Protein AF-A0A7U9SE90-F1 (afdb_monomer)

Mean predi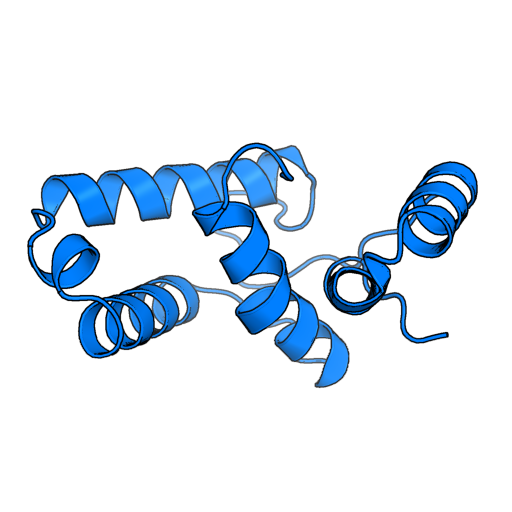cted aligned error: 3.19 Å

Foldseek 3Di:
DVVDPLLQVLLLPQLLVCLVVVNFFDDPVSLVVSLVVVLVVDVVSVPDDPVRSVVVSVVSLVVCCVQQLAVDSPGGGGDQADDDVVNVVVCVVVVVCSNQSSNSHDD

Solvent-accessible surface area (backbone atoms only — not comparable to full-atom values): 6049 Å² total; per-residue (Å²): 97,84,91,38,65,68,55,39,49,45,36,38,69,48,46,10,48,25,48,73,70,67,44,42,72,42,54,72,63,58,55,50,54,50,51,51,56,46,30,77,76,30,70,72,57,52,67,53,50,71,68,56,52,51,52,50,52,52,50,53,52,47,51,35,34,79,67,53,36,16,94,42,98,80,47,56,43,51,47,91,59,84,68,54,66,71,59,51,52,52,36,53,75,70,66,50,54,77,46,35,30,46,38,67,40,89,129

Secondary structure (DSSP, 8-state):
-TT-HHHHHHIIIIIHHHHHTT--B--HHHHHHHHHHHHHH-HHHHTS-HHHHHHHHHHHHHHHHHTTSSSSTT--BPPPP---HHHHHHHHHTT-GGGGGGGT---

Structure (mmCIF, N/CA/C/O backbone):
data_AF-A0A7U9SE90-F1
#
_entry.id   AF-A0A7U9SE90-F1
#
loop_
_atom_site.group_PDB
_atom_site.id
_atom_site.type_symbol
_atom_site.label_atom_id
_atom_site.label_alt_id
_atom_site.label_comp_id
_atom_site.label_asym_id
_atom_site.label_entity_id
_atom_site.label_seq_id
_atom_site.pdbx_PDB_ins_code
_atom_site.Cartn_x
_atom_site.Cartn_y
_atom_site.Cartn_z
_atom_site.occupancy
_atom_site.B_iso_or_equiv
_atom_site.auth_seq_id
_atom_site.auth_comp_id
_atom_site.auth_asym_id
_atom_site.auth_atom_id
_atom_site.pdbx_PDB_model_num
ATOM 1 N N . MET A 1 1 ? 3.763 -9.862 1.247 1.00 61.88 1 MET A N 1
ATOM 2 C CA . MET A 1 1 ? 2.548 -9.226 0.680 1.00 61.88 1 MET A CA 1
ATOM 3 C C . MET A 1 1 ? 1.384 -10.204 0.517 1.00 61.88 1 MET A C 1
ATOM 5 O O . MET A 1 1 ? 0.391 -10.001 1.193 1.00 61.88 1 MET A O 1
ATOM 9 N N . LYS A 1 2 ? 1.497 -11.299 -0.256 1.00 60.12 2 LYS A N 1
ATOM 10 C CA . LYS A 1 2 ? 0.381 -12.253 -0.482 1.00 60.12 2 LYS A CA 1
ATOM 11 C C . LYS A 1 2 ? -0.255 -12.888 0.767 1.00 60.12 2 LYS A C 1
ATOM 13 O O . LYS A 1 2 ? -1.437 -13.197 0.750 1.00 60.12 2 LYS A O 1
ATOM 18 N N . GLN A 1 3 ? 0.507 -13.080 1.846 1.00 69.19 3 GLN A N 1
ATOM 19 C CA . GLN A 1 3 ? -0.010 -13.688 3.083 1.00 69.19 3 GLN A CA 1
ATOM 20 C C . GLN A 1 3 ? -0.940 -12.762 3.884 1.00 69.19 3 GLN A C 1
ATOM 22 O O . GLN A 1 3 ? -1.690 -13.237 4.729 1.00 69.19 3 GLN A O 1
ATOM 27 N N . SER A 1 4 ? -0.916 -11.452 3.616 1.00 85.38 4 SER A N 1
ATOM 28 C CA . SER A 1 4 ? -1.843 -10.495 4.215 1.00 85.38 4 SER A CA 1
ATOM 29 C C . SER A 1 4 ? -2.767 -9.961 3.133 1.00 85.38 4 SER A C 1
ATOM 31 O O . SER A 1 4 ? -2.372 -9.106 2.340 1.00 85.38 4 SER A O 1
ATOM 33 N N . ARG A 1 5 ? -4.013 -10.451 3.119 1.00 89.19 5 ARG A N 1
ATOM 34 C CA . ARG A 1 5 ? -5.058 -9.973 2.201 1.00 89.19 5 ARG A CA 1
ATOM 35 C C . ARG A 1 5 ? -5.224 -8.455 2.277 1.00 89.19 5 ARG A C 1
ATOM 37 O O . ARG A 1 5 ? -5.372 -7.816 1.249 1.00 89.19 5 ARG A O 1
ATOM 44 N N . LEU A 1 6 ? -5.117 -7.890 3.478 1.00 92.69 6 LEU A N 1
ATOM 45 C CA . LEU A 1 6 ? -5.237 -6.453 3.705 1.00 92.69 6 LEU A CA 1
ATOM 46 C C . LEU A 1 6 ? -4.115 -5.658 3.023 1.00 92.69 6 LEU A C 1
ATOM 48 O O . LEU A 1 6 ? -4.384 -4.673 2.346 1.00 92.69 6 LEU A O 1
ATOM 52 N N . VAL A 1 7 ? -2.859 -6.095 3.181 1.00 94.50 7 VAL A N 1
ATOM 53 C CA . VAL A 1 7 ? -1.718 -5.451 2.508 1.00 94.50 7 VAL A CA 1
ATOM 54 C C . VAL A 1 7 ? -1.849 -5.622 1.001 1.00 94.50 7 VAL A C 1
ATOM 56 O O . VAL A 1 7 ? -1.659 -4.665 0.268 1.00 94.50 7 VAL A O 1
ATOM 59 N N . TRP A 1 8 ? -2.205 -6.818 0.535 1.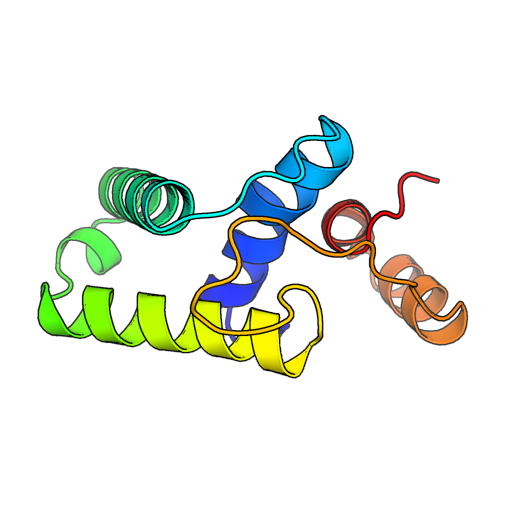00 93.19 8 TRP A N 1
ATOM 60 C CA . TRP A 1 8 ? -2.415 -7.087 -0.885 1.00 93.19 8 TRP A CA 1
ATOM 61 C C . TRP A 1 8 ? -3.468 -6.160 -1.504 1.00 93.19 8 TRP A C 1
ATOM 63 O O . TRP A 1 8 ? -3.213 -5.525 -2.521 1.00 93.19 8 TRP A O 1
ATOM 73 N N . GLU A 1 9 ? -4.624 -6.030 -0.859 1.00 94.94 9 GLU A N 1
ATOM 74 C CA . GLU A 1 9 ? -5.706 -5.153 -1.299 1.00 94.94 9 GLU A CA 1
ATOM 75 C C . GLU A 1 9 ? -5.302 -3.675 -1.277 1.00 94.94 9 GLU A C 1
ATOM 77 O O . GLU A 1 9 ? -5.617 -2.938 -2.210 1.00 94.94 9 GLU A O 1
ATOM 82 N N . PHE A 1 10 ? -4.531 -3.251 -0.272 1.00 97.06 10 PHE A N 1
ATOM 83 C CA . PHE A 1 10 ? -3.963 -1.905 -0.221 1.00 97.06 10 PHE A CA 1
ATOM 84 C C . PHE A 1 10 ? -2.994 -1.641 -1.383 1.00 97.06 10 PHE A C 1
ATOM 86 O O . PHE A 1 10 ? -3.088 -0.607 -2.046 1.00 97.06 10 PHE A O 1
ATOM 93 N N . MET A 1 11 ? -2.095 -2.588 -1.677 1.00 96.38 11 MET A N 1
ATOM 94 C CA . MET A 1 11 ? -1.173 -2.471 -2.812 1.00 96.38 11 MET A CA 1
ATOM 95 C C . MET A 1 11 ? -1.941 -2.349 -4.131 1.00 96.38 11 MET A C 1
ATOM 97 O O . MET A 1 11 ? -1.611 -1.501 -4.953 1.00 96.38 11 MET A O 1
ATOM 101 N N . LEU A 1 12 ? -2.993 -3.150 -4.318 1.00 94.81 12 LEU A N 1
ATOM 102 C CA . LEU A 1 12 ? -3.818 -3.120 -5.525 1.00 94.81 12 LEU A CA 1
ATOM 103 C C . LEU A 1 12 ? -4.591 -1.809 -5.690 1.00 94.81 12 LEU A C 1
ATOM 105 O O . LEU A 1 12 ? -4.532 -1.184 -6.745 1.00 94.81 12 LEU A O 1
ATOM 109 N N . THR A 1 13 ? -5.343 -1.418 -4.664 1.00 95.81 13 THR A N 1
ATOM 110 C CA . THR A 1 13 ? -6.385 -0.384 -4.784 1.00 95.81 13 THR A CA 1
ATOM 111 C C . THR A 1 13 ? -5.888 1.025 -4.488 1.00 95.81 13 THR A C 1
ATOM 113 O O . THR A 1 13 ? -6.516 1.989 -4.920 1.00 95.81 13 THR A O 1
ATOM 116 N N . VAL A 1 14 ? -4.777 1.158 -3.757 1.00 97.88 14 VAL A N 1
ATOM 117 C CA . VAL A 1 14 ? -4.197 2.456 -3.388 1.00 97.88 14 VAL A CA 1
ATOM 118 C C . VAL A 1 14 ? -2.889 2.679 -4.130 1.00 97.88 14 VAL A C 1
ATOM 120 O O . VAL A 1 14 ? -2.796 3.609 -4.923 1.00 97.88 14 VAL A O 1
ATOM 123 N N . ILE A 1 15 ? -1.888 1.821 -3.915 1.00 97.75 15 ILE A N 1
ATOM 124 C CA . ILE A 1 15 ? -0.549 2.022 -4.494 1.00 97.75 15 ILE A CA 1
ATOM 125 C C . ILE A 1 15 ? -0.574 1.876 -6.020 1.00 97.75 15 ILE A C 1
ATOM 127 O O . ILE A 1 15 ? -0.062 2.738 -6.731 1.00 97.75 15 ILE A O 1
ATOM 131 N N . GLY A 1 16 ? -1.224 0.830 -6.534 1.00 96.69 16 GLY A N 1
ATOM 132 C CA . GLY A 1 16 ? -1.344 0.599 -7.972 1.00 96.69 16 GLY A CA 1
ATOM 133 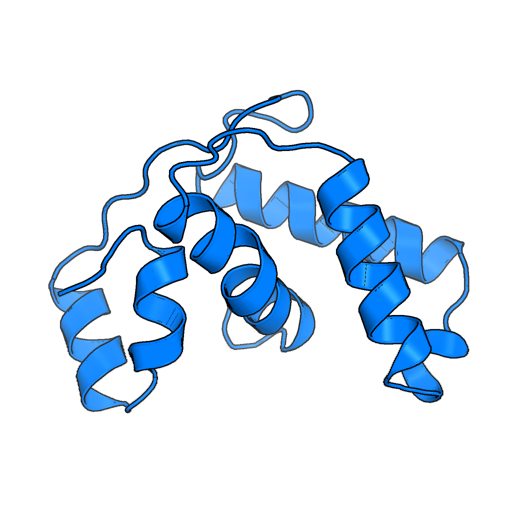C C . GLY A 1 16 ? -2.078 1.721 -8.705 1.00 96.69 16 GLY A C 1
ATOM 134 O O . GLY A 1 16 ? -1.624 2.156 -9.763 1.00 96.69 16 GLY A O 1
ATOM 135 N N . GLU A 1 17 ? -3.171 2.234 -8.134 1.00 97.06 17 GLU A N 1
ATOM 136 C CA . GLU A 1 17 ? -3.902 3.370 -8.710 1.00 97.06 17 GLU A CA 1
ATOM 137 C C . GLU A 1 17 ? -3.088 4.666 -8.644 1.00 97.06 17 GLU A C 1
ATOM 139 O O . GLU A 1 17 ? -3.045 5.405 -9.626 1.00 97.06 17 GLU A O 1
ATOM 144 N N . LYS A 1 18 ? -2.367 4.914 -7.543 1.00 97.62 18 LYS A N 1
ATOM 145 C CA . LYS A 1 18 ? -1.457 6.061 -7.430 1.00 97.62 18 LYS A CA 1
ATOM 146 C C . LYS A 1 18 ? -0.390 6.057 -8.518 1.00 97.62 18 LYS A C 1
ATOM 148 O O . LYS A 1 18 ? -0.277 7.035 -9.255 1.00 97.62 18 LYS A O 1
ATOM 153 N N . TYR A 1 19 ? 0.316 4.943 -8.718 1.00 97.00 19 TYR A N 1
ATOM 154 C CA . TYR A 1 19 ? 1.278 4.856 -9.818 1.00 97.00 19 TYR A CA 1
ATOM 155 C C . TYR A 1 19 ? 0.615 4.983 -11.189 1.00 97.00 19 TYR A C 1
ATOM 157 O O . TYR A 1 19 ? 1.146 5.685 -12.050 1.00 97.00 19 TYR A O 1
ATOM 165 N N . ARG A 1 20 ? -0.557 4.366 -11.402 1.00 95.38 20 ARG A N 1
ATOM 166 C CA . ARG A 1 20 ? -1.293 4.474 -12.674 1.00 95.38 20 ARG A CA 1
ATOM 167 C C . ARG A 1 20 ? -1.629 5.927 -13.010 1.00 95.38 20 ARG A C 1
ATOM 169 O O . ARG A 1 20 ? -1.505 6.333 -14.164 1.00 95.38 20 ARG A O 1
ATOM 176 N N . LEU A 1 21 ? -2.028 6.703 -12.007 1.00 96.25 21 LEU A N 1
ATOM 177 C CA . LEU A 1 21 ? -2.358 8.122 -12.131 1.00 96.25 21 LEU A CA 1
ATOM 178 C C . LEU A 1 21 ? -1.128 9.038 -12.063 1.00 96.25 21 LEU A C 1
ATOM 180 O O . LEU A 1 21 ? -1.272 10.250 -12.210 1.00 96.25 21 LEU A O 1
ATOM 184 N N . ARG A 1 22 ? 0.074 8.476 -11.867 1.00 94.62 22 ARG A N 1
ATOM 185 C CA . ARG A 1 22 ? 1.321 9.211 -11.591 1.00 94.62 22 ARG A CA 1
ATOM 186 C C . ARG A 1 22 ? 1.206 10.148 -10.384 1.00 94.62 22 ARG A C 1
ATOM 188 O O . ARG A 1 22 ? 1.919 11.145 -10.300 1.00 94.62 22 ARG A O 1
ATOM 195 N N . ASP A 1 23 ? 0.315 9.819 -9.456 1.00 97.19 23 ASP A N 1
ATOM 196 C CA . ASP A 1 23 ? 0.196 10.483 -8.170 1.00 97.19 23 ASP A CA 1
ATOM 197 C C . ASP A 1 23 ? 1.230 9.880 -7.224 1.00 97.19 23 ASP A C 1
ATOM 199 O O . ASP A 1 23 ? 1.044 8.794 -6.679 1.00 97.19 23 ASP A O 1
ATOM 203 N N . THR A 1 24 ? 2.345 10.580 -7.047 1.00 96.38 24 THR A N 1
ATOM 204 C CA . THR A 1 24 ? 3.365 10.159 -6.091 1.00 96.38 24 THR A CA 1
ATOM 205 C C . THR A 1 24 ? 3.021 10.566 -4.670 1.00 96.38 24 THR A C 1
ATOM 207 O O . THR A 1 24 ? 3.703 10.102 -3.773 1.00 96.38 24 THR A O 1
ATOM 210 N N . SER A 1 25 ? 2.002 11.393 -4.414 1.00 97.81 25 SER A N 1
ATOM 211 C CA . SER A 1 25 ? 1.708 11.838 -3.051 1.00 97.81 25 SER A CA 1
ATOM 212 C C . SER A 1 25 ? 1.307 10.665 -2.158 1.00 97.81 25 SER A C 1
ATOM 214 O O . SER A 1 25 ? 0.576 9.763 -2.573 1.00 97.81 25 SER A O 1
ATOM 216 N N . PHE A 1 26 ? 1.766 10.669 -0.912 1.00 97.81 26 PHE A N 1
ATOM 217 C CA . PHE A 1 26 ? 1.375 9.678 0.079 1.00 97.81 26 PHE A CA 1
ATOM 218 C C . PHE A 1 26 ? 1.222 10.312 1.452 1.00 97.81 26 PHE A C 1
ATOM 220 O O . PHE A 1 26 ? 2.056 11.091 1.906 1.00 97.81 26 PHE A O 1
ATOM 227 N N . GLY A 1 27 ? 0.169 9.938 2.167 1.00 95.81 27 GLY A N 1
ATOM 228 C CA . GLY A 1 27 ? -0.006 10.380 3.534 1.00 95.81 27 GLY A CA 1
ATOM 229 C C . GLY A 1 27 ? -1.044 9.592 4.310 1.00 95.81 27 GLY A C 1
ATOM 230 O O . GLY A 1 27 ? -1.625 8.601 3.871 1.00 95.81 27 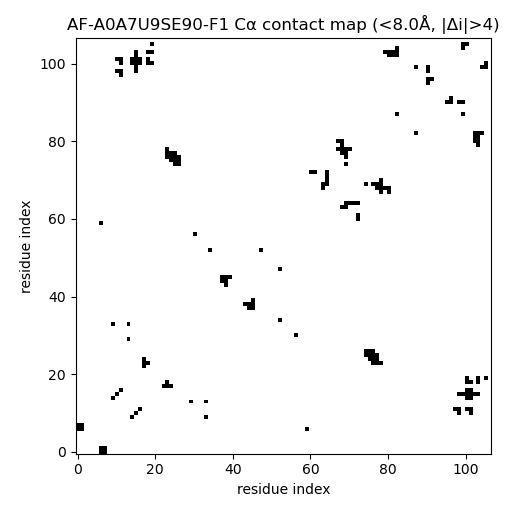GLY A O 1
ATOM 231 N N . LYS A 1 28 ? -1.323 10.081 5.520 1.00 95.69 28 LYS A N 1
ATOM 232 C CA . LYS A 1 28 ? -2.324 9.477 6.414 1.00 95.69 28 LYS A CA 1
ATOM 233 C C . LYS A 1 28 ? -3.714 9.404 5.778 1.00 95.69 28 LYS A C 1
ATOM 235 O O . LYS A 1 28 ? -4.491 8.527 6.147 1.00 95.69 28 LYS A O 1
ATOM 240 N N . ILE A 1 29 ? -4.024 10.320 4.858 1.00 96.69 29 ILE A N 1
ATOM 241 C CA . ILE A 1 29 ? -5.304 10.345 4.150 1.00 96.69 29 ILE A CA 1
ATOM 242 C C . ILE A 1 29 ? -5.526 9.064 3.345 1.00 96.69 29 ILE A C 1
ATOM 244 O O . ILE A 1 29 ? -6.608 8.501 3.435 1.00 96.69 29 ILE A O 1
ATOM 248 N N . ASP A 1 30 ? -4.498 8.529 2.685 1.00 98.12 30 ASP A N 1
ATOM 249 C CA . ASP A 1 30 ? -4.620 7.322 1.862 1.00 98.12 30 ASP A CA 1
ATOM 250 C C . ASP A 1 30 ? -4.975 6.099 2.711 1.00 98.12 30 ASP A C 1
ATOM 252 O O . ASP A 1 30 ? -5.886 5.335 2.391 1.00 98.12 30 ASP A O 1
ATOM 256 N N . LEU A 1 31 ? -4.318 5.967 3.866 1.00 97.75 31 LEU A N 1
ATOM 257 C CA . LEU A 1 31 ? -4.642 4.944 4.857 1.00 97.75 31 LEU A CA 1
ATOM 258 C C . LEU A 1 31 ? -6.053 5.142 5.426 1.00 97.75 31 LEU A C 1
ATOM 260 O O . LEU A 1 31 ? -6.788 4.176 5.609 1.00 97.75 31 LEU A O 1
ATOM 264 N N . ASN A 1 32 ? -6.452 6.377 5.731 1.00 97.69 32 ASN A N 1
ATOM 265 C CA . ASN A 1 32 ? -7.778 6.656 6.279 1.00 97.69 32 ASN A CA 1
ATOM 266 C C . ASN A 1 32 ? -8.888 6.334 5.274 1.00 97.69 32 ASN A C 1
ATOM 268 O O . ASN A 1 32 ? -9.836 5.644 5.635 1.00 97.69 32 ASN A O 1
ATOM 272 N N . THR A 1 33 ? -8.749 6.780 4.028 1.00 97.75 33 THR A N 1
ATOM 273 C CA . THR A 1 33 ? -9.710 6.524 2.954 1.00 97.75 33 THR A CA 1
ATOM 274 C C . THR A 1 33 ? -9.796 5.038 2.622 1.00 97.75 33 THR A C 1
ATOM 276 O O . THR A 1 33 ? -10.896 4.532 2.420 1.00 97.75 33 THR A O 1
ATOM 279 N N . PHE A 1 34 ? -8.671 4.318 2.624 1.00 98.00 34 PHE A N 1
ATOM 280 C CA . PHE A 1 34 ? -8.672 2.867 2.446 1.00 98.00 34 PHE A CA 1
ATOM 281 C C . PHE A 1 34 ? -9.504 2.155 3.518 1.00 98.00 34 PHE A C 1
ATOM 283 O O . PHE A 1 34 ? -10.415 1.400 3.187 1.00 98.00 34 PHE A O 1
ATOM 290 N N . PHE A 1 35 ? -9.236 2.425 4.800 1.00 97.69 35 PHE A N 1
ATOM 291 C CA . PHE A 1 35 ? -9.978 1.776 5.884 1.00 97.69 35 PHE A CA 1
ATOM 292 C C . PHE A 1 35 ? -11.446 2.201 5.934 1.00 97.69 35 PHE A C 1
ATOM 294 O O . PHE A 1 35 ? -12.286 1.350 6.191 1.00 97.69 35 PHE A O 1
ATOM 301 N N . MET A 1 36 ? -11.761 3.464 5.633 1.00 97.19 36 MET A N 1
ATOM 302 C CA . MET A 1 36 ? -13.145 3.938 5.532 1.00 97.19 36 MET A CA 1
ATOM 303 C C . MET A 1 36 ? -13.931 3.120 4.499 1.00 97.19 36 MET A C 1
ATOM 305 O O . MET A 1 36 ? -14.952 2.531 4.839 1.00 97.19 36 MET A O 1
ATOM 309 N N . ARG A 1 37 ? -13.403 2.984 3.274 1.00 96.75 37 ARG A N 1
ATOM 310 C CA . ARG A 1 37 ? -14.025 2.168 2.215 1.00 96.75 37 ARG A CA 1
ATOM 311 C C . ARG A 1 37 ? -14.146 0.699 2.614 1.00 96.75 37 ARG A C 1
ATOM 313 O O . ARG A 1 37 ? -15.152 0.060 2.329 1.00 96.75 37 ARG A O 1
ATOM 320 N N . LEU A 1 38 ? -13.124 0.156 3.274 1.00 95.75 38 LEU A N 1
ATOM 321 C CA . LEU A 1 38 ? -13.126 -1.239 3.701 1.00 95.75 38 LEU A CA 1
ATOM 322 C C . LEU A 1 38 ? -14.176 -1.507 4.792 1.00 95.75 38 LEU A C 1
ATOM 324 O O . LEU A 1 38 ? -14.815 -2.555 4.777 1.00 95.75 38 LEU A O 1
ATOM 328 N N . GLN A 1 39 ? -14.377 -0.562 5.715 1.00 96.06 39 GLN A N 1
ATOM 329 C CA . GLN A 1 39 ? -15.427 -0.635 6.735 1.00 96.06 39 GLN A CA 1
ATOM 330 C C . GLN A 1 39 ? -16.826 -0.511 6.119 1.00 96.06 39 GLN A C 1
ATOM 332 O O . GLN A 1 39 ? -17.722 -1.237 6.529 1.00 96.06 39 GLN A O 1
ATOM 337 N N . GLU A 1 40 ? -17.011 0.340 5.105 1.00 95.94 40 GLU A N 1
ATOM 338 C CA . GLU A 1 40 ? -18.289 0.470 4.383 1.00 95.94 40 GLU A CA 1
ATOM 339 C C . GLU A 1 40 ? -18.699 -0.815 3.646 1.00 95.94 40 GLU A C 1
ATOM 341 O O . GLU A 1 40 ? -19.886 -1.076 3.473 1.00 95.94 40 GLU A O 1
ATOM 346 N N . GLN A 1 41 ? -17.729 -1.616 3.198 1.00 94.19 41 GLN A N 1
ATOM 347 C CA . GLN A 1 41 ? -17.974 -2.808 2.378 1.00 94.19 41 GLN A CA 1
ATOM 348 C C . GLN A 1 41 ? -17.997 -4.119 3.176 1.00 94.19 41 GLN A C 1
ATOM 350 O O . GLN A 1 41 ? -18.394 -5.153 2.635 1.00 94.19 41 GLN A O 1
ATOM 355 N N . ASN A 1 42 ? -17.525 -4.121 4.426 1.00 94.44 42 ASN A N 1
ATOM 356 C CA . ASN A 1 42 ? -17.330 -5.345 5.197 1.00 94.44 42 ASN A CA 1
ATOM 357 C C . ASN A 1 42 ? -17.653 -5.153 6.686 1.00 94.44 42 ASN A C 1
ATOM 359 O O . ASN A 1 42 ? -16.850 -4.598 7.437 1.00 94.44 42 ASN A O 1
ATOM 363 N N . ASP A 1 43 ? -18.770 -5.735 7.130 1.00 95.56 43 ASP A N 1
ATOM 364 C CA . ASP A 1 43 ? -19.253 -5.668 8.519 1.00 95.56 43 ASP A CA 1
ATOM 365 C C . ASP A 1 43 ? -18.232 -6.176 9.551 1.00 95.56 43 ASP A C 1
ATOM 367 O O . ASP A 1 43 ? -18.151 -5.669 10.671 1.00 95.56 43 ASP A O 1
ATOM 371 N N . THR A 1 44 ? -17.400 -7.158 9.185 1.00 93.75 44 THR A N 1
ATOM 372 C CA . THR A 1 44 ? -16.350 -7.655 10.087 1.00 93.75 44 THR A CA 1
ATOM 373 C C . THR A 1 44 ? -15.280 -6.591 10.308 1.00 93.75 44 THR A C 1
ATOM 375 O O . THR A 1 44 ? -14.853 -6.379 11.441 1.00 93.75 44 THR A O 1
ATOM 378 N N . VAL A 1 45 ? -14.863 -5.891 9.251 1.00 93.69 45 VAL A N 1
ATOM 379 C CA . VAL A 1 45 ? -13.903 -4.780 9.359 1.00 93.69 45 VAL A CA 1
ATOM 380 C C . VAL A 1 45 ? -14.548 -3.590 10.067 1.00 93.69 45 VAL A C 1
ATOM 382 O O . VAL A 1 45 ? -13.899 -2.962 10.901 1.00 93.69 45 VAL A O 1
ATOM 385 N N . ALA A 1 46 ? -15.828 -3.311 9.802 1.00 95.75 46 ALA A N 1
ATOM 386 C CA . ALA A 1 46 ? -16.590 -2.276 10.499 1.00 95.75 46 ALA A CA 1
ATOM 387 C C . ALA A 1 46 ? -16.604 -2.493 12.021 1.00 95.75 46 ALA A C 1
ATOM 389 O O . ALA A 1 46 ? -16.561 -1.529 12.779 1.00 95.75 46 ALA A O 1
ATOM 390 N N . SER A 1 47 ? -16.595 -3.755 12.467 1.00 97.00 47 SER A N 1
ATOM 391 C CA . SER A 1 47 ? -16.551 -4.116 13.889 1.00 97.00 47 SER A CA 1
ATOM 392 C C . SER A 1 47 ? -15.170 -3.989 14.553 1.00 97.00 47 SER A C 1
ATOM 394 O O . SER A 1 47 ? -15.060 -4.136 15.773 1.00 97.00 47 SER A O 1
ATOM 396 N N . TRP A 1 48 ? -14.093 -3.742 13.796 1.00 97.38 48 TRP A N 1
ATOM 397 C CA . TRP A 1 48 ? -12.755 -3.596 14.373 1.00 97.38 48 TRP A CA 1
ATOM 398 C C . TRP A 1 48 ? -12.631 -2.332 15.224 1.00 97.38 48 TRP A C 1
ATOM 400 O O . TRP A 1 48 ? -13.077 -1.255 14.846 1.00 97.38 48 TRP A O 1
ATOM 410 N N . SER A 1 49 ? -11.937 -2.459 16.358 1.00 97.94 49 SER A N 1
ATOM 411 C CA . SER A 1 49 ? -11.655 -1.317 17.232 1.00 97.94 49 SER A CA 1
ATOM 412 C C . SER A 1 49 ? -10.720 -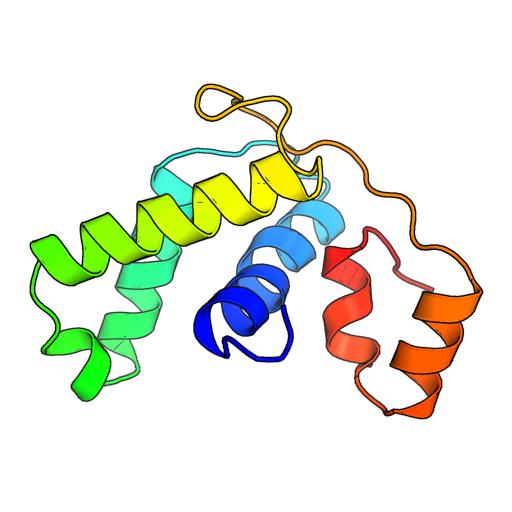0.298 16.574 1.00 97.94 49 SER A C 1
ATOM 414 O O . SER A 1 49 ? -9.841 -0.664 15.785 1.00 97.94 49 SER A O 1
ATOM 416 N N . ASP A 1 50 ? -10.810 0.963 16.998 1.00 96.94 50 ASP A N 1
ATOM 417 C CA . ASP A 1 50 ? -9.888 2.022 16.570 1.00 96.94 50 ASP A CA 1
ATOM 418 C C . ASP A 1 50 ? -8.418 1.658 16.822 1.00 96.94 50 ASP A C 1
ATOM 420 O O . ASP A 1 50 ? -7.537 1.965 16.012 1.00 96.94 50 ASP A O 1
ATOM 424 N N . THR A 1 51 ? -8.138 0.946 17.917 1.00 97.81 51 THR A N 1
ATOM 425 C CA . THR A 1 51 ? -6.799 0.441 18.249 1.00 97.81 51 THR A CA 1
ATOM 426 C C . THR A 1 51 ? -6.315 -0.571 17.212 1.00 97.81 51 THR A C 1
ATOM 428 O O . THR A 1 51 ? -5.170 -0.492 16.756 1.00 97.81 51 THR A O 1
ATOM 431 N N . THR A 1 52 ? -7.185 -1.494 16.791 1.00 97.19 52 THR A N 1
ATOM 432 C CA . THR A 1 52 ? -6.893 -2.474 15.735 1.00 97.19 52 THR A CA 1
ATOM 433 C C . THR A 1 52 ? -6.611 -1.768 14.412 1.00 97.19 52 THR A C 1
ATOM 435 O O . THR A 1 52 ? -5.572 -2.013 13.798 1.00 97.19 52 THR A O 1
ATOM 438 N N . ILE A 1 53 ? -7.475 -0.834 14.007 1.00 97.31 53 ILE A N 1
ATOM 439 C CA . ILE A 1 53 ? -7.307 -0.050 12.776 1.00 97.31 53 ILE A CA 1
ATOM 440 C C . ILE A 1 53 ? -5.989 0.729 12.808 1.00 97.31 53 ILE A C 1
ATOM 442 O O . ILE A 1 53 ? -5.204 0.681 11.860 1.00 97.31 53 ILE A O 1
ATOM 446 N N . THR A 1 54 ? -5.691 1.396 13.923 1.00 97.56 54 THR A N 1
ATOM 447 C CA . THR A 1 54 ? -4.444 2.148 14.110 1.00 97.56 54 THR A CA 1
ATOM 448 C C . THR A 1 54 ? -3.222 1.243 13.987 1.00 97.56 54 THR A C 1
ATOM 450 O O . THR A 1 54 ? -2.250 1.597 13.314 1.00 97.56 54 THR A O 1
ATOM 453 N N . LYS A 1 55 ? -3.266 0.046 14.583 1.00 97.56 55 LYS A N 1
ATOM 454 C CA . LYS A 1 55 ? -2.166 -0.918 14.500 1.00 97.56 55 LYS A CA 1
ATOM 455 C C . LYS A 1 55 ? -1.950 -1.416 13.073 1.00 97.56 55 LYS A C 1
ATOM 457 O O . LYS A 1 55 ? -0.806 -1.510 12.633 1.00 97.56 55 LYS A O 1
ATOM 462 N N . LEU A 1 56 ? -3.023 -1.692 12.336 1.00 97.19 56 LEU A N 1
ATOM 463 C CA . LEU A 1 56 ? -2.936 -2.139 10.947 1.00 97.19 56 LEU A CA 1
ATOM 464 C C . LEU A 1 56 ? -2.398 -1.038 10.026 1.00 97.19 56 LEU A C 1
ATOM 466 O O . LEU A 1 56 ? -1.526 -1.318 9.207 1.00 97.19 56 LEU A O 1
ATOM 470 N N . LYS A 1 57 ? -2.817 0.222 10.212 1.00 97.44 57 LYS A N 1
ATOM 471 C CA . LYS A 1 57 ? -2.238 1.378 9.501 1.00 97.44 57 LYS A CA 1
ATOM 472 C C . LYS A 1 57 ? -0.725 1.478 9.714 1.00 97.44 57 LYS A C 1
ATOM 474 O O . LYS A 1 57 ? 0.014 1.687 8.757 1.00 97.44 57 LYS A O 1
ATOM 479 N N . GLN A 1 58 ? -0.254 1.274 10.947 1.00 96.69 58 GLN A N 1
ATOM 480 C CA . GLN A 1 58 ? 1.183 1.251 11.250 1.00 96.69 58 GLN A CA 1
ATOM 481 C C . GLN A 1 58 ? 1.910 0.096 10.559 1.00 96.69 58 GLN A C 1
ATOM 483 O O . GLN A 1 58 ? 3.023 0.288 10.078 1.00 96.69 58 GLN A O 1
ATOM 488 N N . ILE A 1 59 ? 1.307 -1.096 10.517 1.00 96.19 59 ILE A N 1
ATOM 489 C CA . ILE A 1 59 ? 1.894 -2.258 9.839 1.00 96.19 59 ILE A CA 1
ATOM 490 C C . ILE A 1 59 ? 2.016 -1.987 8.338 1.00 96.19 59 ILE A C 1
ATOM 492 O O . ILE A 1 59 ? 3.092 -2.186 7.789 1.00 96.19 59 ILE A O 1
ATOM 496 N N . ILE A 1 60 ? 0.963 -1.480 7.688 1.00 97.12 60 ILE A N 1
ATOM 497 C CA . ILE A 1 60 ? 0.999 -1.145 6.256 1.00 97.12 60 ILE A CA 1
ATOM 498 C C . ILE A 1 60 ? 2.090 -0.107 5.976 1.00 97.12 60 ILE A C 1
ATOM 500 O O . ILE A 1 60 ? 2.924 -0.328 5.105 1.00 97.12 60 ILE A O 1
ATOM 504 N N . ALA A 1 61 ? 2.145 0.980 6.752 1.00 97.12 61 ALA A N 1
ATOM 505 C CA . ALA A 1 61 ? 3.174 2.005 6.581 1.00 97.12 61 ALA A CA 1
ATOM 506 C C . ALA A 1 61 ? 4.598 1.444 6.748 1.00 97.12 61 ALA A C 1
ATOM 508 O O . ALA A 1 61 ? 5.492 1.807 5.992 1.00 97.12 61 ALA A O 1
ATOM 509 N N . ARG A 1 62 ? 4.812 0.528 7.704 1.00 96.75 62 ARG A N 1
ATOM 510 C CA . ARG A 1 62 ? 6.108 -0.146 7.878 1.00 96.75 62 ARG A CA 1
ATOM 511 C C . ARG A 1 62 ? 6.459 -1.039 6.702 1.00 96.75 62 ARG A C 1
ATOM 513 O O . ARG A 1 62 ? 7.586 -0.965 6.244 1.00 96.75 62 ARG A O 1
ATOM 520 N N . VAL A 1 63 ? 5.504 -1.811 6.183 1.00 95.88 63 VAL A N 1
ATOM 521 C CA . VAL A 1 63 ? 5.730 -2.642 4.993 1.00 95.88 63 VAL A CA 1
ATOM 522 C C . VAL A 1 63 ? 6.186 -1.780 3.820 1.00 95.88 63 VAL A C 1
ATOM 524 O O . VAL A 1 63 ? 7.135 -2.156 3.144 1.00 95.88 63 VAL A O 1
ATOM 527 N N . LEU A 1 64 ? 5.565 -0.617 3.596 1.00 96.94 64 LEU A N 1
ATOM 528 C CA . LEU A 1 64 ? 5.977 0.297 2.525 1.00 96.94 64 LEU A CA 1
ATOM 529 C C . LEU A 1 64 ? 7.402 0.831 2.721 1.00 96.94 64 LEU A C 1
ATOM 531 O O . LEU A 1 64 ? 8.137 0.944 1.749 1.00 96.94 64 LEU A O 1
ATOM 535 N N . VAL A 1 65 ? 7.811 1.116 3.960 1.00 97.12 65 VAL A N 1
ATOM 536 C CA . VAL A 1 65 ? 9.194 1.529 4.257 1.00 97.12 65 VAL A CA 1
ATOM 537 C C . VAL A 1 65 ? 10.177 0.374 4.054 1.00 97.12 65 VAL A C 1
ATOM 539 O O . VAL A 1 65 ? 11.194 0.533 3.394 1.00 97.12 65 VAL A O 1
ATOM 542 N N . GLU A 1 66 ? 9.863 -0.812 4.574 1.00 95.19 66 GLU A N 1
ATOM 543 C CA . GLU A 1 66 ? 10.699 -2.018 4.453 1.00 95.19 66 GLU A CA 1
ATOM 544 C C . GLU A 1 66 ? 10.863 -2.491 3.003 1.00 95.19 66 GLU A C 1
ATOM 546 O O . GLU A 1 66 ? 11.819 -3.192 2.685 1.00 95.19 66 GLU A O 1
ATOM 551 N N . THR A 1 67 ? 9.922 -2.126 2.133 1.00 93.50 67 THR A N 1
ATOM 552 C CA . THR A 1 67 ? 9.951 -2.433 0.697 1.00 93.50 67 THR A CA 1
ATOM 553 C C . THR A 1 67 ? 10.333 -1.225 -0.160 1.00 93.50 67 THR A C 1
ATOM 555 O O . THR A 1 67 ? 10.166 -1.275 -1.375 1.00 93.50 67 THR A O 1
ATOM 558 N N . GLU A 1 68 ? 10.843 -0.161 0.467 1.00 95.56 68 GLU A N 1
ATOM 559 C CA . GLU A 1 68 ? 11.384 1.051 -0.167 1.00 95.56 68 GLU A CA 1
ATOM 560 C C . GLU A 1 68 ? 10.383 1.862 -1.004 1.00 95.56 68 GLU A C 1
ATOM 562 O O . GLU A 1 68 ? 10.772 2.799 -1.695 1.00 95.56 68 GLU A O 1
ATOM 567 N N . TYR A 1 69 ? 9.079 1.591 -0.886 1.00 96.94 69 TYR A N 1
ATOM 568 C CA . TYR A 1 69 ? 8.027 2.457 -1.432 1.00 96.94 69 TYR A CA 1
ATOM 569 C C . TYR A 1 69 ? 8.003 3.820 -0.740 1.00 96.94 69 TYR A C 1
ATOM 571 O O . TYR A 1 69 ? 7.542 4.792 -1.328 1.00 96.94 69 TYR A O 1
ATOM 579 N N . LEU A 1 70 ? 8.472 3.882 0.507 1.00 98.00 70 LEU A N 1
ATOM 580 C CA . LEU A 1 70 ? 8.665 5.104 1.279 1.00 98.00 70 LEU A CA 1
ATOM 581 C C . LEU A 1 70 ? 10.077 5.101 1.864 1.00 98.00 70 LEU A C 1
ATOM 583 O O . LEU A 1 70 ? 10.498 4.096 2.430 1.00 98.00 70 LEU A O 1
ATOM 587 N N . ASP A 1 71 ? 10.759 6.243 1.851 1.00 96.75 71 ASP A N 1
ATOM 588 C CA . ASP A 1 71 ? 12.077 6.365 2.494 1.00 96.75 71 ASP A CA 1
ATOM 589 C C . ASP A 1 71 ? 12.006 6.168 4.013 1.00 96.75 71 ASP A C 1
ATOM 591 O O . ASP A 1 71 ? 12.932 5.675 4.656 1.00 96.75 71 ASP A O 1
ATOM 595 N N . ASN A 1 72 ? 10.913 6.628 4.624 1.00 97.12 72 ASN A N 1
ATOM 596 C CA . ASN A 1 72 ? 10.663 6.538 6.057 1.00 97.12 72 A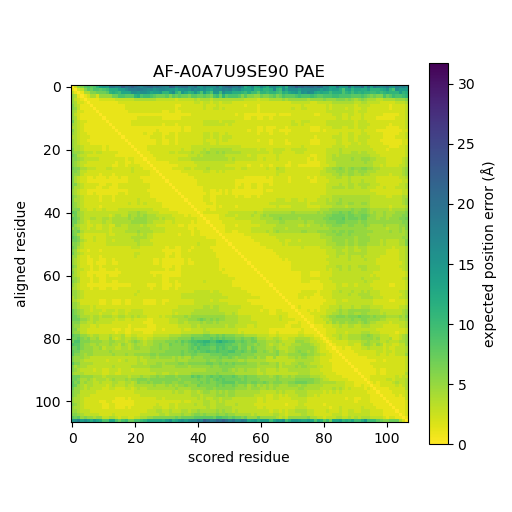SN A CA 1
ATOM 597 C C . ASN A 1 72 ? 9.185 6.828 6.374 1.00 97.12 72 ASN A C 1
ATOM 599 O O . ASN A 1 72 ? 8.409 7.251 5.523 1.00 97.12 72 ASN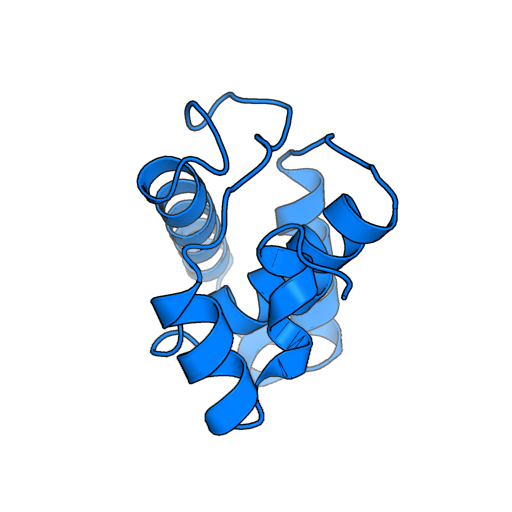 A O 1
ATOM 603 N N . LEU A 1 73 ? 8.790 6.662 7.641 1.00 95.06 73 LEU A N 1
ATOM 604 C CA . LEU A 1 73 ? 7.404 6.867 8.096 1.00 95.06 73 LEU A CA 1
ATOM 605 C C . LEU A 1 73 ? 6.899 8.324 8.011 1.00 95.06 73 LEU A C 1
ATOM 607 O O . LEU A 1 73 ? 5.717 8.562 8.266 1.00 95.06 73 LEU A O 1
ATOM 611 N N . LYS A 1 74 ? 7.777 9.296 7.734 1.00 95.12 74 LYS A N 1
ATOM 612 C CA . LYS A 1 74 ? 7.439 10.715 7.541 1.00 95.12 74 LYS A CA 1
ATOM 613 C C . LYS A 1 74 ? 7.482 11.139 6.069 1.00 95.12 74 LYS A C 1
A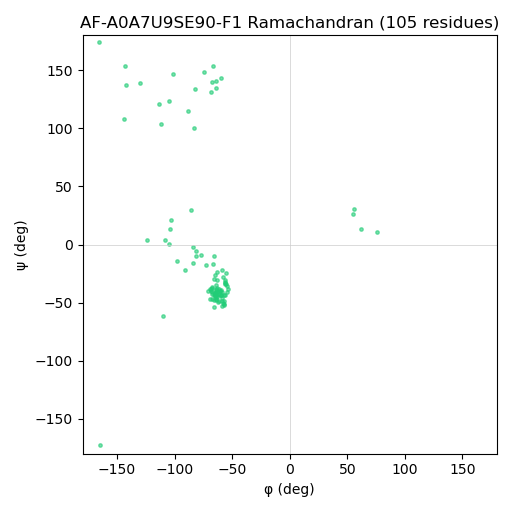TOM 615 O O . LYS A 1 74 ? 7.251 12.315 5.809 1.00 95.12 74 LYS A O 1
ATOM 620 N N . ALA A 1 75 ? 7.796 10.227 5.147 1.00 95.81 75 ALA A N 1
ATOM 621 C CA . ALA A 1 75 ? 7.766 10.515 3.721 1.00 95.81 75 ALA A CA 1
ATOM 622 C C . ALA A 1 75 ? 6.355 10.944 3.293 1.00 95.81 75 ALA A C 1
ATOM 624 O O . ALA A 1 75 ? 5.353 10.436 3.803 1.00 95.81 75 ALA A O 1
ATOM 625 N N . ASP A 1 76 ? 6.303 11.894 2.369 1.00 96.50 76 ASP A N 1
ATOM 626 C CA . ASP A 1 76 ? 5.086 12.458 1.784 1.00 96.50 76 ASP A CA 1
ATOM 627 C C . ASP A 1 76 ? 4.880 12.026 0.325 1.00 96.50 76 ASP A C 1
ATOM 629 O O . ASP A 1 76 ? 3.926 12.456 -0.328 1.00 96.50 76 ASP A O 1
ATOM 633 N N . HIS A 1 77 ? 5.761 11.161 -0.182 1.00 97.38 77 HIS A N 1
ATOM 634 C CA . HIS A 1 77 ? 5.708 10.646 -1.536 1.00 97.38 77 HIS A CA 1
ATOM 635 C C . HIS A 1 77 ? 6.134 9.179 -1.630 1.00 97.38 77 HIS A C 1
ATOM 637 O O . HIS A 1 77 ? 6.910 8.685 -0.815 1.00 97.38 77 HIS A O 1
ATOM 643 N N . LEU A 1 78 ? 5.608 8.500 -2.649 1.00 97.88 78 LEU A N 1
ATOM 644 C CA . LEU A 1 78 ? 5.987 7.162 -3.069 1.00 97.88 78 LEU A CA 1
ATOM 645 C C . LEU A 1 78 ? 7.226 7.217 -3.957 1.00 97.88 78 LEU A C 1
ATOM 647 O O . LEU A 1 78 ? 7.278 7.962 -4.940 1.00 97.88 78 LEU A O 1
ATOM 651 N N . ASN A 1 79 ? 8.171 6.339 -3.661 1.00 97.12 79 ASN A N 1
ATOM 652 C CA . ASN A 1 79 ? 9.308 6.068 -4.523 1.00 97.12 79 ASN A CA 1
ATOM 653 C C . ASN A 1 79 ? 8.876 5.229 -5.729 1.00 97.12 79 ASN A C 1
ATOM 655 O O . ASN A 1 79 ? 7.977 4.398 -5.604 1.00 97.12 79 ASN A O 1
ATOM 659 N N . PRO A 1 80 ? 9.506 5.379 -6.901 1.00 90.81 80 PRO A N 1
ATOM 660 C CA . PRO A 1 80 ? 9.360 4.402 -7.967 1.00 90.81 80 PRO A CA 1
ATOM 661 C C . PRO A 1 80 ? 10.031 3.088 -7.551 1.00 90.81 80 PRO A C 1
ATOM 663 O O . PRO A 1 80 ? 11.185 3.072 -7.132 1.00 90.81 80 PRO A O 1
ATOM 666 N N . VAL A 1 81 ? 9.322 1.976 -7.716 1.00 90.56 81 VAL A N 1
ATOM 667 C CA . VAL A 1 81 ? 9.866 0.633 -7.486 1.00 90.56 81 VAL A CA 1
ATOM 668 C C . VAL A 1 81 ? 10.226 -0.041 -8.798 1.00 90.56 81 VAL A C 1
ATOM 670 O O . VAL A 1 81 ? 9.570 0.157 -9.822 1.00 90.56 81 VAL A O 1
ATOM 673 N N . TRP A 1 82 ? 11.276 -0.860 -8.755 1.00 85.94 82 TRP A N 1
ATOM 674 C CA . TRP A 1 82 ? 11.693 -1.675 -9.886 1.00 85.94 82 TRP A CA 1
ATOM 675 C C . TRP A 1 82 ? 11.313 -3.138 -9.663 1.00 85.94 82 TRP A C 1
ATOM 677 O O . TRP A 1 82 ? 11.704 -3.762 -8.675 1.00 85.94 82 TRP A O 1
ATOM 687 N N . LEU A 1 83 ? 10.544 -3.692 -10.599 1.00 89.62 83 LEU A N 1
ATOM 688 C CA . LEU A 1 83 ? 10.142 -5.089 -10.575 1.00 89.62 83 LEU A CA 1
ATOM 689 C C . LEU A 1 83 ? 11.191 -5.946 -11.283 1.00 89.62 83 LEU A C 1
ATOM 691 O O . LEU A 1 83 ? 11.378 -5.843 -12.494 1.00 89.62 83 LEU A O 1
ATOM 695 N N . HIS A 1 84 ? 11.854 -6.828 -10.536 1.00 90.75 84 HIS A N 1
ATOM 696 C CA . HIS A 1 84 ? 12.800 -7.763 -11.139 1.00 90.75 84 HIS A CA 1
ATOM 697 C C . HIS A 1 84 ? 12.066 -8.724 -12.106 1.00 90.75 84 HIS A C 1
ATOM 699 O O . HIS A 1 84 ? 11.058 -9.317 -11.701 1.00 90.75 84 HIS A O 1
ATOM 705 N N . PRO A 1 85 ? 12.580 -8.987 -13.328 1.00 91.62 85 PRO A N 1
ATOM 706 C CA . PRO A 1 85 ? 11.886 -9.791 -14.347 1.00 91.62 85 PRO A CA 1
ATOM 707 C C . PRO A 1 85 ? 11.458 -11.192 -13.888 1.00 91.62 85 PRO A C 1
ATOM 709 O O . PRO A 1 85 ? 10.419 -11.706 -14.287 1.00 91.62 85 PRO A O 1
ATOM 712 N N . VAL A 1 86 ? 12.245 -11.823 -13.012 1.00 93.81 86 VAL A N 1
ATOM 713 C CA . VAL A 1 86 ? 11.897 -13.127 -12.412 1.00 93.81 86 VAL A CA 1
ATOM 714 C C . VAL A 1 86 ? 10.598 -13.047 -11.604 1.00 93.81 86 VAL A C 1
ATOM 716 O O . VAL A 1 86 ? 9.749 -13.930 -11.720 1.00 93.81 86 VAL A O 1
ATOM 719 N N . LEU A 1 87 ? 10.425 -11.988 -10.809 1.00 90.75 87 LEU A N 1
ATOM 720 C CA . LEU A 1 87 ? 9.211 -11.787 -10.023 1.00 90.75 87 LEU A CA 1
ATOM 721 C C . LEU A 1 87 ? 8.032 -11.418 -10.928 1.00 90.75 87 LEU A C 1
ATOM 723 O O . LEU A 1 87 ? 6.939 -11.942 -10.734 1.00 90.75 87 LEU A O 1
ATOM 727 N N . GLU A 1 88 ? 8.258 -10.588 -11.948 1.00 93.38 88 GLU A N 1
ATOM 728 C CA . GLU A 1 88 ? 7.237 -10.265 -12.948 1.00 93.38 88 GLU A CA 1
ATOM 729 C C . GLU A 1 88 ? 6.700 -11.523 -13.640 1.00 93.38 88 GLU A C 1
ATOM 731 O 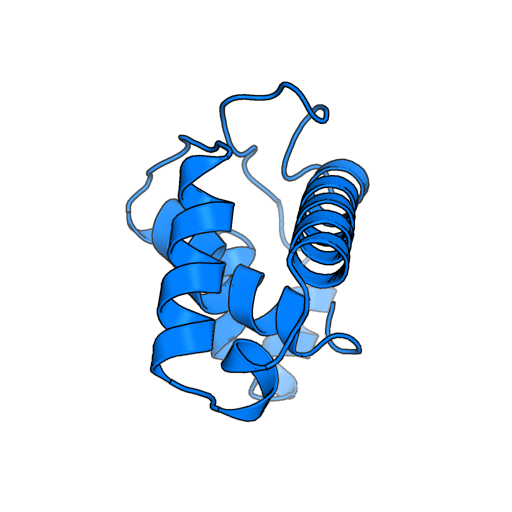O . GLU A 1 88 ? 5.491 -11.762 -13.661 1.00 93.38 88 GLU A O 1
ATOM 736 N N . ASN A 1 89 ? 7.594 -12.373 -14.148 1.00 93.38 89 ASN A N 1
ATOM 737 C CA . ASN A 1 89 ? 7.221 -13.617 -14.813 1.00 93.38 89 ASN A CA 1
ATOM 738 C C . ASN A 1 89 ? 6.462 -14.559 -13.875 1.00 93.38 89 ASN A C 1
ATOM 740 O O . ASN A 1 89 ? 5.495 -15.190 -14.300 1.00 93.38 89 ASN A O 1
ATOM 744 N N . ALA A 1 90 ? 6.851 -14.631 -12.599 1.00 93.56 90 ALA A N 1
ATOM 745 C CA . ALA A 1 90 ? 6.131 -15.415 -11.600 1.00 93.56 90 ALA A CA 1
ATOM 746 C C . ALA A 1 90 ? 4.717 -14.864 -11.336 1.00 93.56 90 ALA A C 1
ATOM 748 O O . ALA A 1 90 ? 3.767 -15.642 -11.255 1.00 93.56 90 ALA A O 1
ATOM 749 N N . ILE A 1 91 ? 4.552 -13.538 -11.249 1.00 92.00 91 ILE A N 1
ATOM 750 C CA . ILE A 1 91 ? 3.241 -12.880 -11.103 1.00 92.00 91 ILE A CA 1
ATOM 751 C C . ILE A 1 91 ? 2.352 -13.190 -12.312 1.00 92.00 91 ILE A C 1
ATOM 753 O O . ILE A 1 91 ? 1.209 -13.615 -12.142 1.00 92.00 91 ILE A O 1
ATOM 757 N N . ARG A 1 92 ? 2.883 -13.029 -13.531 1.00 94.19 92 ARG A N 1
ATOM 758 C CA . ARG A 1 92 ? 2.144 -13.288 -14.776 1.00 94.19 92 ARG A CA 1
ATOM 759 C C . ARG A 1 92 ? 1.760 -14.758 -14.917 1.00 94.19 92 ARG A C 1
ATOM 761 O O . ARG A 1 92 ? 0.608 -15.051 -15.215 1.00 94.19 92 ARG A O 1
ATOM 768 N N . SER A 1 93 ? 2.688 -15.673 -14.642 1.00 94.31 93 SER A N 1
ATOM 769 C CA . SER A 1 93 ? 2.447 -17.122 -14.739 1.00 94.31 93 SER A CA 1
ATOM 770 C C . SER A 1 93 ? 1.419 -17.617 -13.720 1.00 94.31 93 SER A C 1
ATOM 772 O O . SER A 1 93 ? 0.682 -18.556 -14.002 1.00 94.31 93 SER A O 1
ATOM 774 N N . ASN A 1 94 ? 1.332 -16.962 -12.558 1.00 92.88 94 ASN A N 1
ATOM 775 C CA . ASN A 1 94 ? 0.315 -17.249 -11.546 1.00 92.88 94 ASN A CA 1
ATOM 776 C C . ASN A 1 94 ? -1.048 -16.589 -11.832 1.00 92.88 94 ASN A C 1
ATOM 778 O O . ASN A 1 94 ? -1.996 -16.830 -11.089 1.00 92.88 94 ASN A O 1
ATOM 782 N N . GLY A 1 95 ? -1.165 -15.752 -12.871 1.00 91.56 95 GLY A N 1
ATOM 783 C CA . GLY A 1 95 ? -2.396 -15.025 -13.194 1.00 91.56 95 GLY A CA 1
ATOM 784 C C . GLY A 1 95 ? -2.689 -13.821 -12.287 1.00 91.56 95 GLY A C 1
ATOM 785 O O . GLY A 1 95 ? -3.766 -13.240 -12.377 1.00 91.56 95 GLY A O 1
ATOM 786 N N . ASP A 1 96 ? -1.743 -13.395 -11.445 1.00 91.50 96 ASP A N 1
ATOM 787 C CA . ASP A 1 96 ? -1.921 -12.286 -10.493 1.00 91.50 96 ASP A CA 1
ATOM 788 C C . ASP A 1 96 ? -1.633 -10.908 -11.117 1.00 91.50 96 ASP A C 1
ATOM 790 O O . ASP A 1 96 ? -1.183 -9.983 -10.439 1.00 91.50 96 ASP A O 1
ATOM 794 N N . THR A 1 97 ? -1.860 -10.742 -12.419 1.00 92.56 97 THR A N 1
ATOM 795 C CA . THR A 1 97 ? -1.442 -9.547 -13.176 1.00 92.56 97 THR A CA 1
ATOM 796 C C . THR A 1 97 ? -2.037 -8.243 -12.646 1.00 92.56 97 THR A C 1
ATOM 798 O O . THR A 1 97 ? -1.438 -7.184 -12.820 1.00 92.56 97 THR A O 1
ATOM 801 N N . ALA A 1 98 ? -3.158 -8.310 -11.922 1.00 92.06 98 ALA A N 1
ATOM 802 C CA . ALA A 1 98 ? -3.774 -7.167 -11.255 1.00 92.06 98 ALA A CA 1
ATOM 803 C C . ALA A 1 98 ? -2.826 -6.429 -10.290 1.00 92.06 98 ALA A C 1
ATOM 805 O O . ALA A 1 98 ? -3.030 -5.242 -10.054 1.00 92.06 98 ALA A O 1
ATOM 806 N N . VAL A 1 99 ? -1.791 -7.095 -9.752 1.00 92.19 99 VAL A N 1
ATOM 807 C CA . VAL A 1 99 ? -0.818 -6.475 -8.832 1.00 92.19 99 VAL A CA 1
ATOM 808 C C . VAL A 1 99 ? 0.311 -5.727 -9.529 1.00 92.19 99 VAL A C 1
ATOM 810 O O . VAL A 1 99 ? 0.983 -4.928 -8.887 1.00 92.19 99 VAL A O 1
ATOM 813 N N . LEU A 1 100 ? 0.524 -5.939 -10.830 1.00 94.25 100 LEU A N 1
ATOM 814 C CA . LEU A 1 100 ? 1.625 -5.313 -11.572 1.00 94.25 100 LEU A CA 1
ATOM 815 C C . LEU A 1 100 ? 1.650 -3.777 -11.467 1.00 94.25 100 LEU A C 1
ATOM 817 O O . LEU A 1 100 ? 2.734 -3.239 -11.226 1.00 94.25 100 LEU A O 1
ATOM 821 N N . PRO A 1 101 ? 0.506 -3.059 -11.516 1.00 95.31 101 PRO A N 1
ATOM 822 C CA . PRO A 1 101 ? 0.482 -1.614 -11.303 1.00 95.31 101 PRO A CA 1
ATOM 823 C C . PRO A 1 101 ? 1.087 -1.189 -9.968 1.00 95.31 101 PRO A C 1
ATOM 825 O O . PRO A 1 101 ? 1.735 -0.150 -9.900 1.00 95.31 101 PRO A O 1
ATOM 828 N N . ALA A 1 102 ? 0.926 -1.997 -8.915 1.00 95.38 102 ALA A N 1
ATOM 829 C CA . ALA A 1 102 ? 1.507 -1.715 -7.607 1.00 95.38 102 ALA A CA 1
ATOM 830 C C . ALA A 1 102 ? 3.038 -1.778 -7.622 1.00 95.38 102 ALA A C 1
ATOM 832 O O . ALA A 1 102 ? 3.657 -1.238 -6.726 1.00 95.38 102 ALA A O 1
ATOM 833 N N . PHE A 1 103 ? 3.649 -2.383 -8.640 1.00 94.62 103 PHE A N 1
ATOM 834 C CA . PHE A 1 103 ? 5.092 -2.387 -8.867 1.00 94.62 103 PHE A CA 1
ATOM 835 C C . PHE A 1 103 ? 5.515 -1.414 -9.975 1.00 94.62 103 PHE A C 1
ATOM 837 O O . PHE A 1 103 ? 6.567 -1.599 -10.584 1.00 94.62 103 PHE A O 1
ATOM 844 N N . ASN A 1 104 ? 4.682 -0.410 -10.276 1.00 92.44 104 ASN A N 1
ATOM 845 C CA . ASN A 1 104 ? 4.906 0.546 -11.361 1.00 92.44 104 ASN A CA 1
ATOM 846 C C . ASN A 1 104 ? 5.091 -0.142 -12.739 1.00 92.44 104 ASN A C 1
ATOM 848 O O . ASN A 1 104 ? 5.817 0.345 -13.606 1.00 92.44 104 ASN A O 1
ATOM 852 N N . CYS A 1 105 ? 4.440 -1.297 -12.934 1.00 92.69 105 CYS A N 1
ATOM 853 C CA . CYS A 1 105 ? 4.479 -2.100 -14.156 1.00 92.69 105 CYS A CA 1
ATOM 854 C C . CYS A 1 105 ? 3.096 -2.101 -14.831 1.00 92.69 105 CYS A C 1
ATOM 856 O O . CYS A 1 105 ? 2.102 -2.516 -14.233 1.00 92.69 105 CYS A O 1
ATOM 858 N N . PHE A 1 106 ? 3.029 -1.630 -16.080 1.00 88.00 106 PHE A N 1
ATOM 859 C CA . PHE A 1 106 ? 1.771 -1.434 -16.826 1.00 88.00 106 PHE A CA 1
ATOM 860 C C . PHE A 1 106 ? 1.719 -2.163 -18.177 1.00 88.00 106 PHE A C 1
ATOM 862 O O . PHE A 1 106 ? 0.768 -1.969 -18.932 1.00 88.00 106 PHE A O 1
ATOM 869 N N . SER A 1 107 ? 2.751 -2.949 -18.493 1.00 74.75 107 SER A N 1
ATOM 870 C CA . SER A 1 107 ? 2.912 -3.678 -19.757 1.00 74.75 107 SER A CA 1
ATOM 871 C C . SER A 1 107 ? 2.220 -5.036 -19.795 1.00 74.75 107 SER A C 1
ATOM 873 O O . SER A 1 107 ? 1.994 -5.651 -18.725 1.00 74.75 107 SER A O 1
#

Nearest PDB structures (foldseek):
  7zge-assembly3_C  TM=8.475E-01  e=2.741E-04  Escherichia fergusonii ATCC 35469
  7zge-assembly2_B  TM=8.388E-01  e=2.741E-04  Escherichia fergusonii ATCC 35469
  3bhw-assembly2_B  TM=8.136E-01  e=2.384E-03  Paramagnetospirillum magneticum AMB-1
  3rmi-assembly1_A-2  TM=4.683E-01  e=5.673E+00  Bartonella henselae str. Houston-1
  8p6f-assembly1_B  TM=2.639E-01  e=6.014E+00  Flavobacterium johnsoniae

pLDDT: mean 94.08, std 6.14, range [60.12, 98.12]

Sequence (107 aa):
MKQSRLVWEFMLTVIGEKYRLRDTSFGKIDLNTFFMRLQEQNDTVASWSDTTITKLKQIIARVLVETEYLDNLKADHLNPVWLHPVLENAIRSNGDTAVLPAFNCFS

Radius of gyration: 14.05 Å; Cα contacts (8 Å, |Δi|>4): 96; chains: 1; bounding box: 32×30×38 Å